Protein AF-A0AA96T9T1-F1 (afdb_monomer)

Sequence (86 aa):
MSYVLTNGRHYVKVKETGGVAKTRNISEATVFSTVDEAEAILQKSVRKTRSYYVKDPATNIRYTYPKDTRRIHFPDEVRQLIYNTA

Secondary structure (DSSP, 8-state):
--EEEE-SS-EEEE-TTS-EEEES-GGGSPEESSHHHHHHHHHHTHHHHTT-EEE-TTT--EEPPPP--------HHHHHHHHHT-

Solvent-accessible surface area (backbone atoms only — not comparable to full-atom values): 5292 Å² total; per-residue (Å²): 118,56,29,35,43,31,60,87,73,39,25,37,23,71,43,95,88,73,46,84,45,79,37,73,50,71,88,66,32,44,74,28,76,44,69,66,64,49,48,52,52,40,67,78,37,40,90,83,35,72,75,46,31,44,30,29,8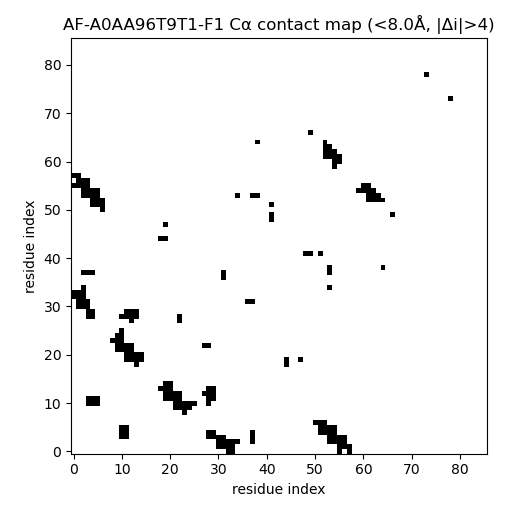0,89,78,67,50,73,51,80,77,86,74,88,69,86,70,82,78,73,56,70,69,61,51,52,50,54,65,74,75,108

Structure (mmCIF, N/CA/C/O backbone):
data_AF-A0AA96T9T1-F1
#
_entry.id   AF-A0AA96T9T1-F1
#
loop_
_atom_site.group_PDB
_atom_site.id
_atom_site.type_symbol
_atom_site.label_atom_id
_atom_site.label_alt_id
_atom_site.label_comp_id
_atom_site.label_asym_id
_atom_site.label_entity_id
_atom_site.label_seq_id
_atom_site.pdbx_PDB_ins_code
_atom_site.Cartn_x
_atom_site.Cartn_y
_atom_site.Cartn_z
_atom_site.occupancy
_atom_site.B_iso_or_equiv
_atom_site.auth_seq_id
_atom_site.auth_comp_id
_atom_site.auth_asym_id
_atom_site.auth_atom_id
_atom_site.pdbx_PDB_model_num
ATOM 1 N N . MET A 1 1 ? -17.588 4.002 -4.764 1.00 80.00 1 MET A N 1
ATOM 2 C CA . MET A 1 1 ? -16.323 3.282 -5.028 1.00 80.00 1 MET A CA 1
ATOM 3 C C . MET A 1 1 ? -15.627 3.075 -3.700 1.00 80.00 1 MET A C 1
ATOM 5 O O . MET A 1 1 ? -15.783 3.916 -2.825 1.00 80.00 1 MET A O 1
ATOM 9 N N . SER A 1 2 ? -14.952 1.947 -3.526 1.00 90.81 2 SER A N 1
ATOM 10 C CA . SER A 1 2 ? -14.224 1.614 -2.304 1.00 90.81 2 SER A CA 1
ATOM 11 C C . SER A 1 2 ? -12.801 1.239 -2.680 1.00 90.81 2 SER A C 1
ATOM 13 O O . SER A 1 2 ? -12.583 0.574 -3.686 1.00 90.81 2 SER A O 1
ATOM 15 N N . TYR A 1 3 ? -11.824 1.662 -1.891 1.00 94.50 3 TYR A N 1
ATOM 16 C CA . TYR A 1 3 ? -10.422 1.386 -2.172 1.00 94.50 3 TYR A CA 1
ATOM 17 C C . TYR A 1 3 ? -9.774 0.689 -0.990 1.00 94.50 3 TYR A C 1
ATOM 19 O O . TYR A 1 3 ? -10.042 1.005 0.167 1.00 94.50 3 TYR A O 1
ATOM 27 N N . VAL A 1 4 ? -8.894 -0.262 -1.283 1.00 95.19 4 VAL A N 1
ATOM 28 C CA . VAL A 1 4 ? -8.102 -0.965 -0.275 1.00 95.19 4 VAL A CA 1
ATOM 29 C C . VAL A 1 4 ? -6.630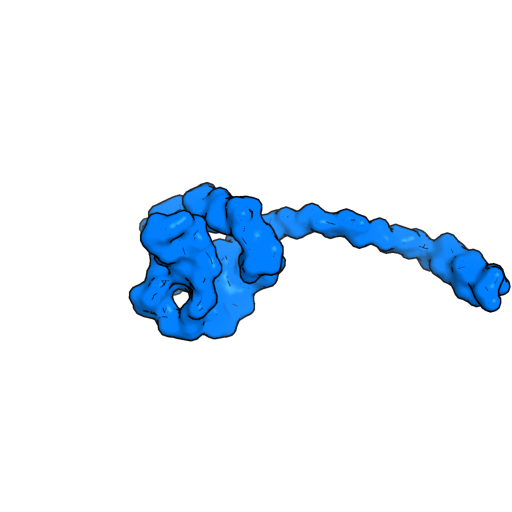 -0.901 -0.637 1.00 95.19 4 VAL A C 1
ATOM 31 O O . VAL A 1 4 ? -6.248 -0.988 -1.803 1.00 95.19 4 VAL A O 1
ATOM 34 N N . LEU A 1 5 ? -5.776 -0.791 0.374 1.00 94.75 5 LEU A N 1
ATOM 35 C CA . LEU A 1 5 ? -4.335 -0.892 0.182 1.00 94.75 5 LEU A CA 1
ATOM 36 C C . LEU A 1 5 ? -3.908 -2.351 0.314 1.00 94.75 5 LEU A C 1
ATOM 38 O O . LEU A 1 5 ? -4.113 -2.979 1.357 1.00 94.75 5 LEU A O 1
ATOM 42 N N . THR A 1 6 ? -3.273 -2.888 -0.722 1.00 94.50 6 THR A N 1
ATOM 43 C CA . THR A 1 6 ? -2.805 -4.276 -0.744 1.00 94.50 6 THR A CA 1
ATOM 44 C C . THR A 1 6 ? -1.474 -4.414 -1.466 1.00 94.50 6 THR A C 1
ATOM 46 O O . THR A 1 6 ? -1.115 -3.604 -2.309 1.00 94.50 6 THR A O 1
ATOM 49 N N . ASN A 1 7 ? -0.725 -5.461 -1.136 1.00 93.25 7 ASN A N 1
ATOM 50 C CA . ASN A 1 7 ? 0.434 -5.908 -1.911 1.00 93.25 7 ASN A CA 1
ATOM 51 C C . ASN A 1 7 ? 0.161 -7.233 -2.652 1.00 93.25 7 ASN A C 1
ATOM 53 O O . ASN A 1 7 ? 1.090 -7.886 -3.120 1.00 93.25 7 ASN A O 1
ATOM 57 N N . GLY A 1 8 ? -1.105 -7.659 -2.717 1.00 91.56 8 GLY A N 1
ATOM 58 C CA . GLY A 1 8 ? -1.546 -8.928 -3.303 1.00 91.56 8 GLY A CA 1
ATOM 59 C C . GLY A 1 8 ? -1.570 -10.116 -2.335 1.00 91.56 8 GLY A C 1
ATOM 60 O O . GLY A 1 8 ? -2.167 -11.134 -2.661 1.00 91.56 8 GLY A O 1
ATOM 61 N N . ARG A 1 9 ? -0.961 -10.006 -1.145 1.00 94.25 9 ARG A N 1
ATOM 62 C CA . ARG A 1 9 ? -1.013 -11.045 -0.090 1.00 94.25 9 ARG A CA 1
ATOM 63 C C . ARG A 1 9 ? -1.623 -10.554 1.218 1.00 94.25 9 ARG A C 1
ATOM 65 O O . ARG A 1 9 ? -2.195 -11.335 1.970 1.00 94.25 9 ARG A O 1
ATOM 72 N N . HIS A 1 10 ? -1.439 -9.275 1.511 1.00 95.75 10 HIS A N 1
ATOM 73 C CA . HIS A 1 10 ? -1.887 -8.631 2.733 1.00 95.75 10 HIS A CA 1
ATOM 74 C C . HIS A 1 10 ? -2.624 -7.341 2.408 1.00 95.75 10 HIS A C 1
ATOM 76 O O . HIS A 1 10 ? -2.363 -6.704 1.384 1.00 95.75 10 HIS A O 1
ATOM 82 N N . TYR A 1 11 ? -3.496 -6.946 3.324 1.00 95.75 11 TYR A N 1
ATOM 83 C CA . TYR A 1 11 ? -4.211 -5.683 3.316 1.00 95.75 11 TYR A CA 1
ATOM 84 C C . TYR A 1 11 ? -3.737 -4.798 4.464 1.00 95.75 11 TYR A C 1
ATOM 86 O O . TYR A 1 11 ? -3.225 -5.285 5.479 1.00 95.75 11 TYR A O 1
ATOM 94 N N . VAL A 1 12 ? -3.904 -3.492 4.298 1.00 94.94 12 VAL A N 1
ATOM 95 C CA . VAL A 1 12 ? -3.648 -2.512 5.353 1.00 94.94 12 VAL A CA 1
ATOM 96 C C . VAL A 1 12 ? -4.888 -2.336 6.218 1.00 94.94 12 VAL A C 1
ATOM 98 O O . VAL A 1 12 ? -5.990 -2.127 5.717 1.00 94.94 12 VAL A O 1
ATOM 101 N N . LYS A 1 13 ? -4.665 -2.350 7.529 1.00 95.38 13 LYS A N 1
ATOM 102 C CA . LYS A 1 13 ? -5.603 -1.890 8.548 1.00 95.38 13 LYS A CA 1
ATOM 103 C C . LYS A 1 13 ? -5.002 -0.681 9.261 1.00 95.38 13 LYS A C 1
ATOM 105 O O . LYS A 1 13 ? -3.887 -0.759 9.785 1.00 95.38 13 LYS A O 1
ATOM 110 N N . VAL A 1 14 ? -5.730 0.425 9.288 1.00 92.69 14 VAL A N 1
ATOM 111 C CA . VAL A 1 14 ? -5.405 1.617 10.072 1.00 92.69 14 VAL A CA 1
ATOM 112 C C . VAL A 1 14 ? -5.868 1.383 11.511 1.00 92.69 14 VAL A C 1
ATOM 114 O O . VAL A 1 14 ? -6.982 0.926 11.756 1.00 92.69 14 VAL A O 1
ATOM 117 N N . LYS A 1 15 ? -4.976 1.623 12.470 1.00 92.75 15 LYS A N 1
ATOM 118 C CA . LYS A 1 15 ? -5.282 1.590 13.904 1.00 92.75 15 LYS A CA 1
ATOM 119 C C . LYS A 1 15 ? -5.911 2.913 14.331 1.00 92.75 15 LYS A C 1
ATOM 121 O O . LYS A 1 15 ? -5.651 3.938 13.711 1.00 92.75 15 LYS A O 1
ATOM 126 N N . GLU A 1 16 ? -6.604 2.911 15.463 1.00 88.25 16 GLU A N 1
ATOM 127 C CA . GLU A 1 16 ? -7.151 4.125 16.094 1.00 88.25 16 GLU A CA 1
ATOM 128 C C . GLU A 1 16 ? -6.077 5.194 16.352 1.00 88.25 16 GLU A C 1
ATOM 130 O O . GLU A 1 16 ? -6.318 6.383 16.186 1.00 88.25 16 GLU A O 1
ATOM 135 N N . THR A 1 17 ? -4.840 4.776 16.639 1.00 85.38 17 THR A N 1
ATOM 136 C CA . THR A 1 17 ? -3.685 5.675 16.806 1.00 85.38 17 THR A CA 1
ATOM 137 C C . THR A 1 17 ? -3.160 6.281 15.494 1.00 85.38 17 THR A C 1
ATOM 139 O O . THR A 1 17 ? -2.138 6.965 15.487 1.00 85.38 17 THR A O 1
ATOM 142 N N . GLY A 1 18 ? -3.791 5.989 14.352 1.00 82.00 18 GLY A N 1
ATOM 143 C CA . GLY A 1 18 ? -3.377 6.440 13.020 1.00 82.00 18 GLY A CA 1
ATOM 144 C C . GLY A 1 18 ? -2.173 5.690 12.435 1.00 82.00 18 GLY A C 1
ATOM 145 O O . GLY A 1 18 ? -1.672 6.057 11.370 1.00 82.00 18 GLY A O 1
ATOM 146 N N . GLY A 1 19 ? -1.684 4.653 13.121 1.00 87.69 19 GLY A N 1
ATOM 147 C CA . GLY A 1 19 ? -0.627 3.769 12.633 1.00 87.69 19 GLY A CA 1
ATOM 148 C C . GLY A 1 19 ? -1.155 2.665 11.713 1.00 87.69 19 GLY A C 1
ATOM 149 O O . GLY A 1 19 ? -2.297 2.235 11.823 1.00 87.69 19 GLY A O 1
ATOM 150 N N . VAL A 1 20 ? -0.291 2.145 10.839 1.00 93.00 20 VAL A N 1
ATOM 151 C CA . VAL A 1 20 ? -0.642 1.076 9.888 1.00 93.00 20 VAL A CA 1
ATOM 152 C C . VAL A 1 20 ? -0.241 -0.311 10.409 1.00 93.00 20 VAL A C 1
ATOM 154 O O . VAL A 1 20 ? 0.888 -0.511 10.878 1.00 93.00 20 VAL A O 1
ATOM 157 N N . ALA A 1 21 ? -1.157 -1.274 10.289 1.00 93.06 21 ALA A N 1
ATOM 158 C CA . ALA A 1 21 ? -0.965 -2.706 10.504 1.00 93.06 21 ALA A CA 1
ATOM 159 C C . ALA A 1 21 ? -1.297 -3.512 9.234 1.00 93.06 21 ALA A C 1
ATOM 161 O O . ALA A 1 21 ? -1.988 -3.029 8.340 1.00 93.06 21 ALA A O 1
ATOM 162 N N . LYS A 1 22 ? -0.801 -4.753 9.166 1.00 93.75 22 LYS A N 1
ATOM 163 C CA . LYS A 1 22 ? -1.091 -5.699 8.079 1.00 93.75 22 LYS A CA 1
ATOM 164 C C . LYS A 1 22 ? -2.084 -6.759 8.553 1.00 93.75 22 LYS A C 1
ATOM 166 O O . LYS A 1 22 ? -1.924 -7.281 9.652 1.00 93.75 22 LYS A O 1
ATOM 171 N N . THR A 1 23 ? -3.038 -7.117 7.707 1.00 95.12 23 THR A N 1
ATOM 172 C CA . THR A 1 23 ? -3.945 -8.257 7.900 1.00 95.12 23 THR A CA 1
ATOM 173 C C . THR A 1 23 ? -3.983 -9.110 6.629 1.00 95.12 23 THR A C 1
ATOM 175 O O . THR A 1 23 ? -3.597 -8.655 5.552 1.00 95.12 23 THR A O 1
ATOM 178 N N . ARG A 1 24 ? -4.356 -10.387 6.743 1.00 95.44 24 ARG A N 1
ATOM 179 C CA . ARG A 1 24 ? -4.661 -11.242 5.578 1.00 95.44 24 ARG A CA 1
ATOM 180 C C . ARG A 1 24 ? -6.145 -11.206 5.226 1.00 95.44 24 ARG A C 1
ATOM 182 O O . ARG A 1 24 ? -6.494 -11.502 4.089 1.00 95.44 24 ARG A O 1
ATOM 189 N N . ASN A 1 25 ? -6.991 -10.847 6.185 1.00 92.88 25 ASN A N 1
ATOM 190 C CA . ASN A 1 25 ? -8.428 -10.836 6.006 1.00 92.88 25 ASN A CA 1
ATOM 191 C C . ASN A 1 25 ? -8.861 -9.516 5.359 1.00 92.88 25 ASN A C 1
ATOM 193 O O . ASN A 1 25 ? -8.554 -8.443 5.877 1.00 92.88 25 ASN A O 1
ATOM 197 N N . ILE A 1 26 ? -9.565 -9.589 4.229 1.00 91.06 26 ILE A N 1
ATOM 198 C CA . ILE A 1 26 ? -10.043 -8.392 3.528 1.00 91.06 26 ILE A CA 1
ATOM 199 C C . ILE A 1 26 ? -11.120 -7.659 4.334 1.00 91.06 26 ILE A C 1
ATOM 201 O O . ILE A 1 26 ? -11.180 -6.437 4.289 1.00 91.06 26 ILE A O 1
ATOM 205 N N . SER A 1 27 ? -11.915 -8.380 5.127 1.00 91.50 27 SER A N 1
ATOM 206 C CA . SER A 1 27 ? -12.981 -7.797 5.951 1.00 91.50 27 SER A CA 1
ATOM 207 C C . SER A 1 27 ? -12.450 -6.908 7.077 1.00 91.50 27 SER A C 1
ATOM 209 O O . SER A 1 27 ? -13.161 -6.044 7.572 1.00 91.50 27 SER A O 1
ATOM 211 N N . GLU A 1 28 ? -11.196 -7.108 7.484 1.00 92.88 28 GLU A N 1
ATOM 212 C CA . GLU A 1 28 ? -10.523 -6.284 8.494 1.00 92.88 28 GLU A CA 1
ATOM 213 C C . GLU A 1 28 ? -9.738 -5.117 7.885 1.00 92.88 28 GLU A C 1
ATOM 215 O O . GLU A 1 28 ? -9.145 -4.319 8.620 1.00 92.88 28 GLU A O 1
ATOM 220 N N . ALA A 1 29 ? -9.659 -5.053 6.555 1.00 94.38 29 ALA A N 1
ATOM 221 C CA . ALA A 1 29 ? -8.944 -4.003 5.860 1.00 94.38 29 ALA A CA 1
ATOM 222 C C . ALA A 1 29 ? -9.669 -2.667 6.024 1.00 94.38 29 ALA A C 1
ATOM 224 O O . ALA A 1 29 ? -10.897 -2.597 6.048 1.00 94.38 29 ALA A O 1
ATOM 225 N N . THR A 1 30 ? -8.897 -1.588 6.090 1.00 94.50 30 THR A N 1
ATOM 226 C CA . THR A 1 30 ? -9.480 -0.251 6.026 1.00 94.50 30 THR A CA 1
ATOM 227 C C . THR A 1 30 ? -9.906 0.030 4.596 1.00 94.50 30 THR A C 1
ATOM 229 O O . THR A 1 30 ? -9.109 -0.108 3.664 1.00 94.50 30 THR A O 1
ATOM 232 N N . VAL A 1 31 ? -11.170 0.412 4.449 1.00 95.12 31 VAL A N 1
ATOM 233 C CA . VAL A 1 31 ? -11.758 0.825 3.1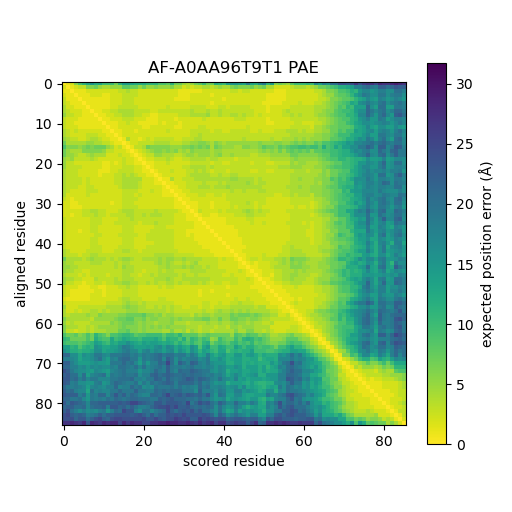83 1.00 95.12 31 VAL A CA 1
ATOM 234 C C . VAL A 1 31 ? -11.709 2.344 3.103 1.00 95.12 31 VAL A C 1
ATOM 236 O O . VAL A 1 31 ? -12.158 3.026 4.021 1.00 95.12 31 VAL A O 1
ATOM 239 N N . PHE A 1 32 ? -11.159 2.854 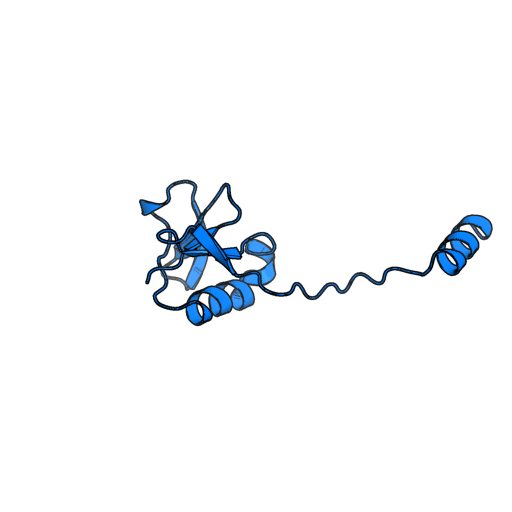2.010 1.00 94.06 32 PHE A N 1
ATOM 240 C CA . PHE A 1 32 ? -11.072 4.279 1.712 1.00 94.06 32 PHE A CA 1
ATOM 241 C C . PHE A 1 32 ? -12.135 4.667 0.690 1.00 94.06 32 PHE A C 1
ATOM 243 O O . PHE A 1 32 ? -12.501 3.857 -0.171 1.00 94.06 32 PHE A O 1
ATOM 250 N N . SER A 1 33 ? -12.621 5.903 0.777 1.00 93.25 33 SER A N 1
ATOM 251 C CA . SER A 1 33 ? -13.647 6.414 -0.137 1.00 93.25 33 SER A CA 1
ATOM 252 C C . SER A 1 33 ? -13.027 6.931 -1.432 1.00 93.25 33 SER A C 1
ATOM 254 O O . SER A 1 33 ? -13.625 6.808 -2.502 1.00 93.25 33 SER A O 1
ATOM 256 N N . THR A 1 34 ? -11.809 7.470 -1.346 1.00 93.31 34 THR A N 1
ATOM 257 C CA . THR A 1 34 ? -11.063 8.043 -2.471 1.00 93.31 34 THR A CA 1
ATOM 258 C C . THR A 1 34 ? -9.667 7.431 -2.595 1.00 93.31 34 THR A C 1
ATOM 260 O O . THR A 1 34 ? -9.134 6.834 -1.655 1.00 93.31 34 THR A O 1
ATOM 263 N N . VAL A 1 35 ? -9.067 7.568 -3.781 1.00 91.56 35 VAL A N 1
ATOM 264 C CA . VAL A 1 35 ? -7.676 7.153 -4.019 1.00 91.56 35 VAL A CA 1
ATOM 265 C C . VAL A 1 35 ? -6.720 8.038 -3.217 1.00 91.56 35 VAL A C 1
ATOM 267 O O . VAL A 1 35 ? -5.812 7.513 -2.579 1.00 91.56 35 VAL A O 1
ATOM 270 N N . ASP A 1 36 ? -6.982 9.345 -3.156 1.00 91.25 36 ASP A N 1
ATOM 271 C CA . ASP A 1 36 ? -6.144 10.324 -2.451 1.00 91.25 36 ASP A CA 1
ATOM 272 C C . ASP A 1 36 ? -6.017 10.021 -0.950 1.00 91.25 36 ASP A C 1
ATOM 274 O O . ASP A 1 36 ? -4.924 10.087 -0.385 1.00 91.25 36 ASP A O 1
ATOM 278 N N . GLU A 1 37 ? -7.110 9.609 -0.294 1.00 92.44 37 GLU A N 1
ATOM 279 C CA . GLU A 1 37 ? -7.082 9.163 1.106 1.00 92.44 37 GLU A CA 1
ATOM 280 C C . GLU A 1 37 ? -6.149 7.960 1.300 1.00 92.44 37 GLU A C 1
ATOM 282 O O . GLU A 1 37 ? -5.373 7.896 2.260 1.00 92.44 37 GLU A O 1
ATOM 287 N N . ALA A 1 38 ? -6.200 7.002 0.373 1.00 92.19 38 ALA A N 1
ATOM 288 C CA . ALA A 1 38 ? -5.357 5.817 0.415 1.00 92.19 38 ALA A CA 1
ATOM 289 C C . ALA A 1 38 ? -3.881 6.166 0.137 1.00 92.19 38 ALA A C 1
ATOM 291 O O . ALA A 1 38 ? -2.981 5.640 0.802 1.00 92.19 38 ALA A O 1
ATOM 292 N N . GLU A 1 39 ? -3.614 7.082 -0.795 1.00 90.56 39 GLU A N 1
ATOM 293 C CA . GLU A 1 39 ? -2.269 7.579 -1.098 1.00 90.56 39 GLU A CA 1
ATOM 294 C C . GLU A 1 39 ? -1.656 8.353 0.070 1.00 90.56 39 GLU A C 1
ATOM 296 O O . GLU A 1 39 ? -0.486 8.135 0.402 1.00 90.56 39 GLU A O 1
ATOM 301 N N . ALA A 1 40 ? -2.442 9.164 0.780 1.00 91.06 40 ALA A N 1
ATOM 302 C CA . ALA A 1 40 ? -1.986 9.860 1.980 1.00 91.06 40 ALA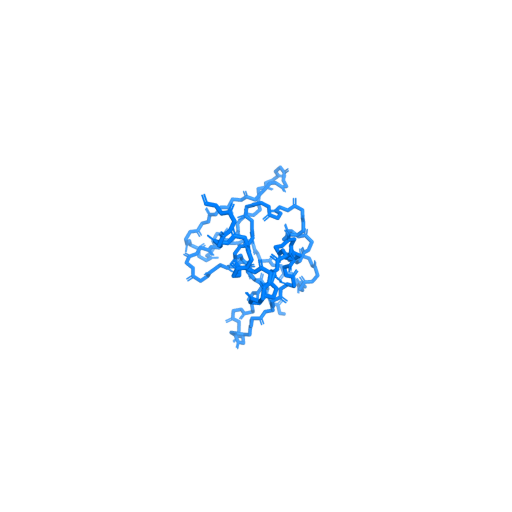 A CA 1
ATOM 303 C C . ALA A 1 40 ? -1.480 8.876 3.054 1.00 91.06 40 ALA A C 1
ATOM 305 O O . ALA A 1 40 ? -0.458 9.113 3.707 1.00 91.06 40 ALA A O 1
ATOM 306 N N . ILE A 1 41 ? -2.130 7.715 3.206 1.00 91.31 41 ILE A N 1
ATOM 307 C CA . ILE A 1 41 ? -1.663 6.648 4.106 1.00 91.31 41 ILE A CA 1
ATOM 308 C C . ILE A 1 41 ? -0.360 6.013 3.603 1.00 91.31 41 ILE A C 1
ATOM 310 O O . ILE A 1 41 ? 0.537 5.732 4.411 1.00 91.31 41 ILE A O 1
ATOM 314 N N . LEU A 1 42 ? -0.221 5.802 2.288 1.00 89.44 42 LEU A N 1
ATOM 315 C CA . LEU A 1 42 ? 1.021 5.303 1.692 1.00 89.44 42 LEU A CA 1
ATOM 316 C C . LEU A 1 42 ? 2.189 6.261 1.961 1.00 89.44 42 LEU A C 1
ATOM 318 O O . LEU A 1 42 ? 3.255 5.794 2.368 1.00 89.44 42 LEU A O 1
ATOM 322 N N . GLN A 1 43 ? 1.974 7.570 1.817 1.00 87.06 43 GLN A N 1
ATOM 323 C CA . GLN A 1 43 ? 2.970 8.610 2.089 1.00 87.06 43 GLN A CA 1
ATOM 324 C C . GLN A 1 43 ? 3.307 8.724 3.578 1.00 87.06 43 GLN A C 1
ATOM 326 O O . GLN A 1 43 ? 4.475 8.779 3.951 1.00 87.06 43 GLN A O 1
ATOM 331 N N . LYS A 1 44 ? 2.314 8.680 4.470 1.00 89.50 44 LYS A N 1
ATOM 332 C CA . LYS A 1 44 ? 2.559 8.751 5.919 1.00 89.50 44 LYS A CA 1
ATOM 333 C C . LYS A 1 44 ? 3.354 7.548 6.438 1.00 89.50 44 LYS A C 1
ATOM 335 O O . LYS A 1 44 ? 4.106 7.664 7.402 1.00 89.50 44 LYS A O 1
ATOM 340 N N . SER A 1 45 ? 3.183 6.378 5.818 1.00 87.50 45 SER A N 1
ATOM 341 C CA . SER A 1 45 ? 3.758 5.107 6.281 1.00 87.50 45 SER A CA 1
ATOM 342 C C . SER A 1 45 ? 4.707 4.436 5.281 1.00 87.50 45 SER A C 1
ATOM 344 O O . SER A 1 45 ? 4.843 3.210 5.330 1.00 87.50 45 SER A O 1
ATOM 346 N N . VAL A 1 46 ? 5.429 5.205 4.447 1.00 86.62 46 VAL A N 1
ATOM 347 C CA . VAL A 1 46 ? 6.255 4.700 3.320 1.00 86.62 46 VAL A CA 1
ATOM 348 C C . VAL A 1 46 ? 7.063 3.451 3.667 1.00 86.62 46 VAL A C 1
ATOM 350 O O . VAL A 1 46 ? 7.086 2.479 2.915 1.00 86.62 46 VAL A O 1
ATOM 353 N N . ARG A 1 47 ? 7.727 3.435 4.829 1.00 85.12 47 ARG A N 1
ATOM 354 C CA . ARG A 1 47 ? 8.602 2.321 5.228 1.00 85.12 47 ARG A CA 1
ATOM 355 C C . ARG A 1 47 ? 7.852 0.991 5.376 1.00 85.12 47 ARG A C 1
ATOM 357 O O . ARG A 1 47 ? 8.417 -0.054 5.071 1.00 85.12 47 ARG A O 1
ATOM 364 N N . LYS A 1 48 ? 6.596 1.022 5.832 1.00 87.00 48 LYS A N 1
ATOM 365 C CA . LYS A 1 48 ? 5.746 -0.166 6.032 1.00 87.00 48 LYS A CA 1
ATOM 366 C C . LYS A 1 48 ? 4.934 -0.518 4.786 1.00 87.00 48 LYS A C 1
ATOM 368 O O . LYS A 1 48 ? 4.624 -1.689 4.581 1.00 87.00 48 LYS A O 1
ATOM 373 N N . THR A 1 49 ? 4.608 0.474 3.962 1.00 88.94 49 THR A N 1
ATOM 374 C CA . THR A 1 49 ? 3.703 0.342 2.813 1.00 88.94 49 THR A CA 1
ATOM 375 C C . THR A 1 49 ? 4.412 0.381 1.455 1.00 88.94 49 THR A C 1
ATOM 377 O O . THR A 1 49 ? 3.758 0.374 0.422 1.00 88.94 49 THR A O 1
ATOM 380 N N . ARG A 1 50 ? 5.750 0.329 1.413 1.00 85.56 50 ARG A N 1
ATOM 381 C CA . ARG A 1 50 ? 6.566 0.44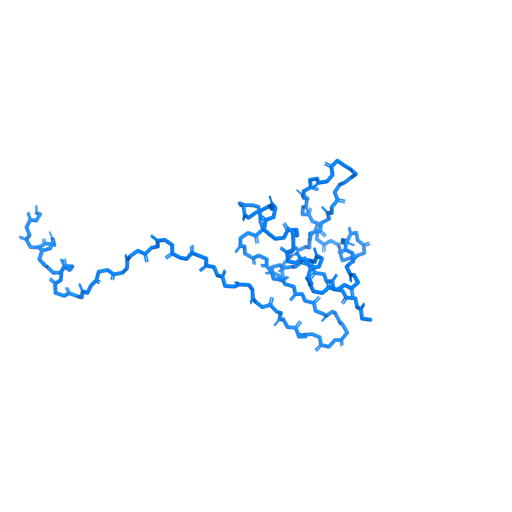9 0.185 1.00 85.56 50 ARG A CA 1
ATOM 382 C C . ARG A 1 50 ? 6.197 -0.502 -0.965 1.00 85.56 50 ARG A C 1
ATOM 384 O O . ARG A 1 50 ? 6.514 -0.220 -2.118 1.00 85.56 50 ARG A O 1
ATOM 391 N N . SER A 1 51 ? 5.628 -1.669 -0.674 1.00 88.75 51 SER A N 1
ATOM 392 C CA . SER A 1 51 ? 5.195 -2.655 -1.680 1.00 88.75 51 SER A CA 1
ATOM 393 C C . SER A 1 51 ? 3.681 -2.696 -1.896 1.00 88.75 51 SER A C 1
ATOM 395 O O . SER A 1 51 ? 3.210 -3.525 -2.669 1.00 88.75 51 SER A O 1
ATOM 397 N N . TYR A 1 52 ? 2.935 -1.832 -1.213 1.00 92.81 52 TYR A N 1
ATOM 398 C CA . TYR A 1 52 ? 1.486 -1.759 -1.305 1.00 92.81 52 TYR A CA 1
ATOM 399 C C . TYR A 1 52 ? 1.078 -0.779 -2.405 1.00 92.81 52 TYR A C 1
ATOM 401 O O . TYR A 1 52 ? 1.806 0.158 -2.729 1.00 92.81 52 TYR A O 1
ATOM 409 N N . TYR A 1 53 ? -0.091 -1.031 -2.973 1.00 93.31 53 TYR A N 1
ATOM 410 C CA . TYR A 1 53 ? -0.748 -0.225 -3.988 1.00 93.31 53 TYR A CA 1
ATOM 411 C C . TYR A 1 53 ? -2.229 -0.090 -3.635 1.00 93.31 53 TYR A C 1
ATOM 413 O O . TYR A 1 53 ? -2.771 -0.895 -2.868 1.00 93.31 53 TYR A O 1
ATOM 421 N N . VAL A 1 54 ? -2.877 0.929 -4.192 1.00 94.62 54 VAL A N 1
ATOM 422 C CA . VAL A 1 54 ? -4.324 1.100 -4.064 1.00 94.62 54 VAL A CA 1
ATOM 423 C C . VAL A 1 54 ? -4.994 0.154 -5.055 1.00 94.62 54 VAL A C 1
ATOM 425 O O . VAL A 1 54 ? -4.604 0.076 -6.222 1.00 94.62 54 VAL A O 1
ATOM 428 N N . LYS A 1 55 ? -5.982 -0.602 -4.590 1.00 94.75 55 LYS A N 1
ATOM 429 C CA . LYS A 1 55 ? -6.785 -1.506 -5.408 1.00 94.75 55 LYS A CA 1
ATOM 430 C C . LYS A 1 55 ? -8.256 -1.171 -5.224 1.00 94.75 55 LYS A C 1
ATOM 432 O O . LYS A 1 55 ? -8.727 -1.087 -4.091 1.00 94.75 55 LYS A O 1
ATOM 437 N N . ASP A 1 56 ? -8.971 -1.056 -6.332 1.00 93.75 56 ASP A N 1
ATOM 438 C CA . ASP A 1 56 ? -10.429 -1.091 -6.336 1.00 93.75 56 ASP A CA 1
ATOM 439 C C . ASP A 1 56 ? -10.880 -2.569 -6.380 1.00 93.75 56 ASP A C 1
ATOM 441 O O . ASP A 1 56 ? -10.562 -3.283 -7.339 1.00 93.75 56 ASP A O 1
ATOM 445 N N . PRO A 1 57 ? -11.555 -3.091 -5.339 1.00 88.38 57 PRO A N 1
ATOM 446 C CA . PRO A 1 57 ? -12.013 -4.471 -5.311 1.00 88.38 57 PRO A CA 1
ATOM 447 C C . PRO A 1 57 ? -13.164 -4.745 -6.291 1.00 88.38 57 PRO A C 1
ATOM 449 O O . PRO A 1 57 ? -13.330 -5.900 -6.673 1.00 88.38 57 PRO A O 1
ATOM 452 N N . ALA A 1 58 ? -13.928 -3.732 -6.719 1.00 89.12 58 ALA A N 1
ATOM 453 C CA . ALA A 1 58 ? -15.040 -3.902 -7.652 1.00 89.12 58 ALA A CA 1
ATOM 454 C C . ALA A 1 58 ? -14.552 -4.052 -9.100 1.00 89.12 58 ALA A C 1
ATOM 456 O O . ALA A 1 58 ? -15.001 -4.940 -9.819 1.00 89.12 58 ALA A O 1
ATOM 457 N N . THR A 1 59 ? -13.599 -3.217 -9.518 1.00 88.38 59 THR A N 1
ATOM 458 C CA . THR A 1 59 ? -13.071 -3.211 -10.896 1.00 88.38 59 THR A CA 1
ATOM 459 C C 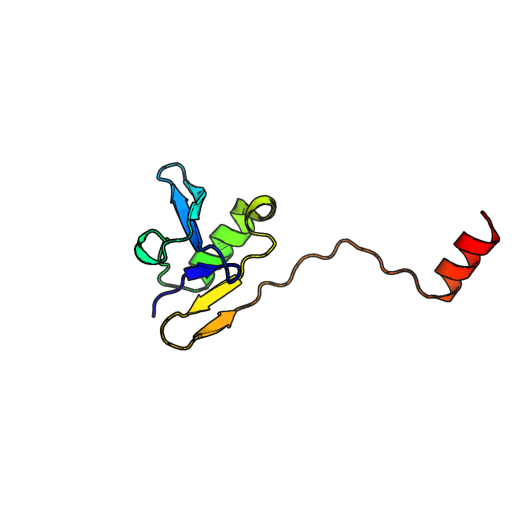. THR A 1 59 ? -11.764 -3.993 -11.056 1.00 88.38 59 THR A C 1
ATOM 461 O O . THR A 1 59 ? -11.323 -4.241 -12.175 1.00 88.38 59 THR A O 1
ATOM 464 N N . ASN A 1 60 ? -11.124 -4.395 -9.950 1.00 86.31 60 ASN A N 1
ATOM 465 C CA . ASN A 1 60 ? -9.771 -4.969 -9.900 1.00 86.31 60 ASN A CA 1
ATOM 466 C C . ASN A 1 60 ? -8.658 -4.071 -10.474 1.00 86.31 60 ASN A C 1
ATOM 468 O O . ASN A 1 60 ? -7.520 -4.532 -10.628 1.00 86.31 60 ASN A O 1
ATOM 472 N N . ILE A 1 61 ? -8.943 -2.792 -10.727 1.00 88.81 61 ILE A N 1
ATOM 473 C CA . ILE A 1 61 ? -7.954 -1.811 -11.177 1.00 88.81 61 ILE A CA 1
ATOM 474 C C . ILE A 1 61 ? -6.956 -1.535 -10.043 1.00 88.81 61 ILE A C 1
ATOM 476 O O . ILE A 1 61 ? -7.305 -1.511 -8.857 1.00 88.81 61 ILE A O 1
ATOM 480 N N . ARG A 1 62 ? -5.683 -1.362 -10.414 1.00 89.88 62 ARG A N 1
ATOM 481 C CA . ARG A 1 62 ? -4.583 -1.045 -9.495 1.00 89.88 62 ARG A CA 1
ATOM 482 C C . ARG A 1 62 ? -4.056 0.346 -9.804 1.00 89.88 62 ARG A C 1
ATOM 484 O O . ARG A 1 62 ? -3.690 0.610 -10.945 1.00 89.88 62 ARG A O 1
ATOM 491 N N . TYR A 1 63 ? -3.938 1.178 -8.779 1.00 85.31 63 TYR A N 1
ATOM 492 C CA . TYR A 1 63 ? -3.295 2.482 -8.875 1.00 85.31 63 TYR A CA 1
ATOM 493 C C . TYR A 1 63 ? -1.916 2.385 -8.230 1.00 85.31 63 TYR A C 1
ATOM 495 O O . TYR A 1 63 ? -1.765 2.013 -7.059 1.00 85.31 63 TYR A O 1
ATOM 503 N N . THR A 1 64 ? -0.889 2.636 -9.035 1.00 73.19 64 THR A N 1
ATOM 504 C CA . THR A 1 64 ? 0.507 2.595 -8.606 1.00 73.19 64 THR A CA 1
ATOM 505 C C . THR A 1 64 ? 1.000 3.983 -8.266 1.00 73.19 64 THR A C 1
ATOM 507 O O . THR A 1 64 ? 0.994 4.869 -9.114 1.00 73.19 64 THR A O 1
ATOM 510 N N . TYR A 1 65 ? 1.525 4.120 -7.055 1.00 68.38 65 TYR A N 1
ATOM 511 C CA . TYR A 1 65 ? 2.229 5.320 -6.640 1.00 68.38 65 TYR A CA 1
ATOM 512 C C . TYR A 1 65 ? 3.694 5.272 -7.120 1.00 68.38 65 TYR A C 1
ATOM 514 O O . TYR A 1 65 ? 4.365 4.249 -6.897 1.00 68.38 65 TYR A O 1
ATOM 522 N N . PRO A 1 66 ? 4.217 6.334 -7.763 1.00 63.75 66 PRO A N 1
ATOM 523 C CA . PRO A 1 66 ? 5.605 6.382 -8.204 1.00 63.75 66 PRO A CA 1
ATOM 524 C C . PRO A 1 66 ? 6.543 6.270 -7.000 1.00 63.75 66 PRO A C 1
ATOM 526 O O . PRO A 1 66 ? 6.464 7.022 -6.030 1.00 63.75 66 PRO A O 1
ATOM 529 N N . LYS A 1 67 ? 7.440 5.282 -7.034 1.00 64.44 67 LYS A N 1
ATOM 530 C CA . LYS A 1 67 ? 8.447 5.122 -5.983 1.00 64.44 67 LYS A CA 1
ATOM 531 C C . LYS A 1 67 ? 9.587 6.072 -6.271 1.00 64.44 67 LYS A C 1
ATOM 533 O O . LYS A 1 67 ? 10.192 5.988 -7.332 1.00 64.44 67 LYS A O 1
ATOM 538 N N . ASP A 1 68 ? 9.925 6.880 -5.280 1.00 62.81 68 ASP A N 1
ATOM 539 C CA . ASP A 1 68 ? 11.119 7.707 -5.316 1.00 62.81 68 ASP A CA 1
ATOM 540 C C . ASP A 1 68 ? 12.365 6.799 -5.262 1.00 62.81 68 ASP A C 1
ATOM 542 O O . ASP A 1 68 ? 12.825 6.343 -4.203 1.00 62.81 68 ASP A O 1
ATOM 546 N N . THR A 1 69 ? 12.842 6.375 -6.433 1.00 59.66 69 THR A N 1
ATOM 547 C CA . THR A 1 69 ? 14.018 5.522 -6.569 1.00 59.66 69 THR A CA 1
ATOM 548 C C . THR A 1 69 ? 15.266 6.378 -6.446 1.00 59.66 69 THR A C 1
ATOM 550 O O . THR A 1 69 ? 15.882 6.739 -7.438 1.00 59.66 69 THR A O 1
ATOM 553 N N . ARG A 1 70 ? 15.731 6.589 -5.210 1.00 64.50 70 ARG A N 1
ATOM 554 C CA . ARG A 1 70 ? 17.079 7.123 -4.912 1.00 64.50 70 ARG A CA 1
ATOM 555 C C . ARG A 1 70 ? 18.237 6.228 -5.398 1.00 64.50 70 ARG A C 1
ATOM 557 O O . ARG A 1 70 ? 19.386 6.441 -5.027 1.00 64.50 70 ARG A O 1
ATOM 564 N N . ARG A 1 71 ? 17.949 5.170 -6.163 1.00 68.88 71 ARG A N 1
ATOM 565 C CA . ARG A 1 71 ? 18.949 4.226 -6.662 1.00 68.88 71 ARG A CA 1
ATOM 566 C C . ARG A 1 71 ? 19.467 4.747 -7.993 1.00 68.88 71 ARG A C 1
ATOM 568 O O . ARG A 1 71 ? 18.793 4.622 -9.008 1.00 68.88 71 ARG A O 1
ATOM 575 N N . ILE A 1 72 ? 20.669 5.302 -7.958 1.00 74.81 72 ILE A N 1
ATOM 576 C CA . ILE A 1 72 ? 21.393 5.708 -9.157 1.00 74.81 72 ILE A CA 1
ATOM 577 C C . ILE A 1 72 ? 21.820 4.428 -9.883 1.00 74.81 72 ILE A C 1
ATOM 579 O O . ILE A 1 72 ? 22.485 3.570 -9.297 1.00 74.81 72 ILE A O 1
ATOM 583 N N . HIS A 1 73 ? 21.390 4.265 -11.133 1.00 76.44 73 HIS A N 1
ATOM 584 C CA . HIS A 1 73 ? 21.926 3.236 -12.016 1.00 76.44 73 HIS A CA 1
ATOM 585 C C . HIS A 1 73 ? 23.082 3.856 -12.794 1.00 76.44 73 HIS A C 1
ATOM 587 O O . HIS A 1 73 ? 22.864 4.723 -13.636 1.00 76.44 73 HIS A O 1
ATOM 593 N N . PHE A 1 74 ? 24.310 3.440 -12.490 1.00 81.75 74 PHE A N 1
ATOM 594 C CA . PHE A 1 74 ? 25.465 3.873 -13.269 1.00 81.75 74 PHE A CA 1
ATOM 595 C C . PHE A 1 74 ? 25.400 3.270 -14.682 1.00 81.75 74 PHE A C 1
ATOM 597 O O . PHE A 1 74 ? 25.005 2.105 -14.808 1.00 81.75 74 PHE A O 1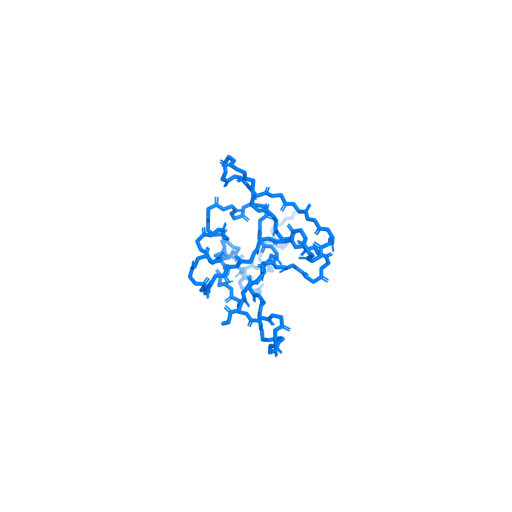
ATOM 604 N N . PRO A 1 75 ? 25.767 4.027 -15.730 1.00 85.81 75 PRO A N 1
ATOM 605 C CA . PRO A 1 75 ? 25.945 3.489 -17.076 1.00 85.81 75 PRO A CA 1
ATOM 606 C C . PRO A 1 75 ? 26.967 2.347 -17.094 1.00 85.81 75 PRO A C 1
ATOM 608 O O . PRO A 1 75 ? 27.861 2.301 -16.244 1.00 85.81 75 PRO A O 1
ATOM 611 N N . ASP A 1 76 ? 26.856 1.444 -18.069 1.00 86.69 76 ASP A N 1
ATOM 612 C CA . ASP A 1 76 ? 27.690 0.236 -18.134 1.00 86.69 76 ASP A CA 1
ATOM 613 C C . ASP A 1 76 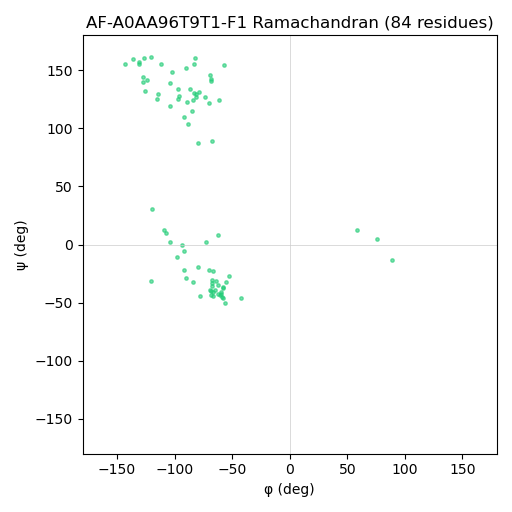? 29.192 0.549 -18.177 1.00 86.69 76 ASP A C 1
ATOM 615 O O . ASP A 1 76 ? 29.975 -0.121 -17.506 1.00 86.69 76 ASP A O 1
ATOM 619 N N . GLU A 1 77 ? 29.586 1.625 -18.859 1.00 88.31 77 GLU A N 1
ATOM 620 C CA . GLU A 1 77 ? 30.973 2.105 -18.930 1.00 88.31 77 GLU A CA 1
ATOM 621 C C . GLU A 1 77 ? 31.544 2.437 -17.542 1.00 88.31 77 GLU A C 1
ATOM 623 O O . GLU A 1 77 ? 32.641 2.010 -17.180 1.00 88.31 77 GLU A O 1
ATOM 628 N N . VAL A 1 78 ? 30.760 3.137 -16.714 1.00 86.38 78 VAL A N 1
ATOM 629 C CA . VAL A 1 78 ? 31.144 3.510 -15.344 1.00 86.38 78 VAL A CA 1
ATOM 630 C C . VAL A 1 78 ? 31.234 2.269 -14.455 1.00 86.38 78 VAL A C 1
ATOM 632 O O . VAL A 1 78 ? 32.112 2.178 -13.600 1.00 86.38 78 VAL A O 1
ATOM 635 N N . ARG A 1 79 ? 30.360 1.276 -14.666 1.00 86.50 79 ARG A N 1
ATOM 636 C CA . ARG A 1 79 ? 30.415 0.004 -13.931 1.00 86.50 79 ARG A CA 1
ATOM 637 C C . ARG A 1 79 ? 31.666 -0.798 -14.278 1.00 86.50 79 ARG A C 1
ATOM 639 O O . ARG A 1 79 ? 32.300 -1.319 -13.366 1.00 86.50 79 ARG A O 1
ATOM 646 N N . GLN A 1 80 ? 32.019 -0.890 -15.560 1.00 88.06 80 GLN A N 1
ATOM 647 C CA . GLN A 1 80 ? 33.226 -1.588 -16.014 1.00 88.06 80 GLN A CA 1
ATOM 648 C C . GLN A 1 80 ? 34.495 -0.940 -15.457 1.00 88.06 80 GLN A C 1
ATOM 650 O O . GLN A 1 80 ? 35.368 -1.653 -14.971 1.00 88.06 80 GLN A O 1
ATOM 655 N N . LEU A 1 81 ? 34.565 0.395 -15.446 1.00 90.25 81 LEU A N 1
ATOM 656 C CA . LEU A 1 81 ? 35.668 1.131 -14.823 1.00 90.25 81 LEU A CA 1
ATOM 657 C C . LEU A 1 81 ? 35.842 0.749 -13.349 1.00 90.25 81 LEU A C 1
ATOM 659 O O . LEU A 1 81 ? 36.939 0.366 -12.967 1.00 90.25 81 LEU A O 1
ATOM 663 N N . ILE A 1 82 ? 34.762 0.765 -12.556 1.00 82.94 82 ILE A N 1
ATOM 664 C CA . ILE A 1 82 ? 34.806 0.403 -11.128 1.00 82.94 82 ILE A CA 1
ATOM 665 C C . ILE A 1 82 ? 35.334 -1.024 -10.926 1.00 82.94 82 ILE A C 1
ATOM 667 O O . ILE A 1 82 ? 36.190 -1.230 -10.069 1.00 82.94 82 ILE A O 1
ATOM 671 N N . TYR A 1 83 ? 34.844 -1.997 -11.704 1.00 82.38 83 TYR A N 1
ATOM 672 C CA . TYR A 1 83 ? 35.269 -3.397 -11.584 1.00 82.38 83 TYR A CA 1
ATOM 673 C C . TYR A 1 83 ? 36.722 -3.628 -11.996 1.00 82.38 83 TYR A C 1
ATOM 675 O O . TYR A 1 83 ? 37.375 -4.482 -11.414 1.00 82.38 83 TYR A O 1
ATOM 683 N N . ASN A 1 84 ? 37.225 -2.874 -12.973 1.00 82.38 84 ASN A N 1
ATOM 684 C CA . ASN A 1 84 ? 38.607 -2.994 -13.437 1.00 82.38 84 ASN A CA 1
ATOM 685 C C . ASN A 1 84 ? 39.607 -2.273 -12.516 1.00 82.38 84 ASN A C 1
ATOM 687 O O . ASN A 1 84 ? 40.801 -2.550 -12.581 1.00 82.38 84 ASN A O 1
ATOM 691 N N . THR A 1 85 ? 39.138 -1.333 -11.689 1.00 78.31 85 THR A N 1
ATOM 692 C CA . THR A 1 85 ? 39.957 -0.595 -10.708 1.00 78.31 85 THR A CA 1
ATOM 693 C C . THR A 1 85 ? 39.970 -1.203 -9.298 1.00 78.31 85 THR A C 1
ATOM 695 O O . THR A 1 85 ? 40.608 -0.626 -8.418 1.00 78.31 85 THR A O 1
ATOM 698 N N . ALA A 1 86 ? 39.257 -2.312 -9.066 1.00 61.41 86 ALA A N 1
ATOM 699 C CA . ALA A 1 86 ? 39.181 -3.029 -7.785 1.00 61.41 86 ALA A CA 1
ATOM 700 C C . ALA A 1 86 ? 40.085 -4.269 -7.780 1.00 61.41 86 ALA A C 1
ATOM 702 O O . ALA A 1 86 ? 40.646 -4.563 -6.701 1.00 61.41 86 ALA A O 1
#

Nearest PDB structures (foldseek):
  3lw5-assembly1_D  TM=3.838E-01  e=9.752E-01  Pisum sativum
  5oun-assembly1_A  TM=2.322E-01  e=3.193E+00  Saccharomyces cerevisiae

Mean predicted aligned error: 8.01 Å

Radius of gyration: 17.81 Å; Cα contacts (8 Å, |Δi|>4): 110; chains: 1; bounding box: 56×22×36 Å

Foldseek 3Di:
DKKWKDLVQWTWAQDPVRDIDTDRDPVRHDIDPDLVVVVVSCVVPVVVRVNIWIADPVVRDTDDDDDPPPDDDDPPVVVVVVVVVD

pLDDT: mean 87.23, std 8.85, range [59.66, 95.75]